Protein AF-A0A813K705-F1 (afdb_monomer_lite)

Secondary structure (DSSP, 8-state):
--HHHHHHHHHHHHHHHHHHHHHHHHHHHHHHH--SSS--TTS-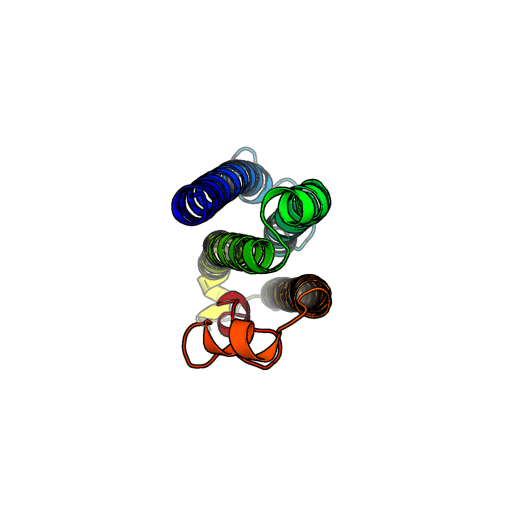S-HHHHHHHHHHHHHHHHHHHHHHHHHHHH-HHHHHHHHHHHHHHHHHHHHHHHHHHHHHTHHHHTT-S---HHHHHHHHHHHHHHHHHHHHHHHHHHHHHHHHHHT-TTHHHHHHHSPTT--TTS-TT--THHHH-

Foldseek 3Di:
DPPVVLVVVLVVVLVVLLVVLLVQLVVLCCVQVNPPDDPPPPNDLASLLVSLLSSLVSLVVCCVVCVVVCCVPRNLLSVLVSLLSSLVSSQVSNVVSLVVLCVVCVCLVVVPDDDPVVSVVSSVVNVVSLLVSVVVSVVVSLVSLQVSCVPDPCNPVSLVPAPPQQDSSRCRPRHPSNVSD

Sequence (181 aa):
MNLRIAKEGVQKYVEFIRRALSEKCAADFKRELGTAFGKRTDQGPTPFAEALTSVFVSIADIVQEHQQSVEQEFGPENFVVVVRGLLDEADIQGMRVIDKFVKDHAKVFAQHSSCDMRTVGAVLEETALITQRTQQFHAYIHGVAQSVVDMIEDKSSFIKSLPPGSKEDGLPDITQLLHRV

pLDDT: mean 78.45, std 14.64, range [35.22, 93.5]

Organism: Polarella glacialis (NCBI:txid89957)

Structure (mmCIF, N/CA/C/O backbone):
data_AF-A0A813K705-F1
#
_entry.id   AF-A0A813K705-F1
#
loop_
_atom_site.group_PDB
_atom_site.id
_atom_site.type_symbol
_atom_site.label_atom_id
_atom_site.label_alt_id
_atom_site.label_comp_id
_atom_site.label_asym_id
_atom_site.label_entity_id
_atom_site.label_seq_id
_atom_site.pdbx_PDB_ins_code
_atom_site.Cartn_x
_atom_site.Cartn_y
_atom_site.Cartn_z
_atom_site.occupancy
_atom_site.B_iso_or_equiv
_atom_site.auth_seq_id
_atom_site.auth_comp_id
_atom_site.auth_asym_id
_atom_site.auth_atom_id
_atom_site.pdbx_PDB_model_num
ATOM 1 N N . MET A 1 1 ? -29.549 -3.326 22.920 1.00 35.22 1 MET A N 1
ATOM 2 C CA . MET A 1 1 ? -30.061 -3.093 21.551 1.00 35.22 1 MET A CA 1
ATOM 3 C C . MET A 1 1 ? -29.052 -2.157 20.887 1.00 35.22 1 MET A C 1
ATOM 5 O O . MET A 1 1 ? -29.062 -1.022 21.312 1.00 35.22 1 MET A O 1
ATOM 9 N N . ASN A 1 2 ? -28.080 -2.642 20.080 1.00 41.12 2 ASN A N 1
ATOM 10 C CA . ASN A 1 2 ? -27.227 -1.836 19.151 1.00 41.12 2 ASN A CA 1
ATOM 11 C C . ASN A 1 2 ? -25.990 -2.563 18.555 1.00 41.12 2 ASN A C 1
ATOM 13 O O . ASN A 1 2 ? -25.430 -2.062 17.588 1.00 41.12 2 ASN A O 1
ATOM 17 N N . LEU A 1 3 ? -25.583 -3.759 19.015 1.00 48.72 3 LEU A N 1
ATOM 18 C CA . LEU A 1 3 ? -24.379 -4.423 18.459 1.00 48.72 3 LEU A CA 1
ATOM 19 C C . LEU A 1 3 ? -24.477 -4.810 16.966 1.00 48.72 3 LEU A C 1
ATOM 21 O O . LEU A 1 3 ? -23.459 -4.836 16.281 1.00 48.72 3 LEU A O 1
ATOM 25 N N . ARG A 1 4 ? -25.675 -5.113 16.440 1.00 49.16 4 ARG A N 1
ATOM 26 C CA . ARG A 1 4 ? -25.845 -5.419 15.002 1.00 49.16 4 ARG A CA 1
ATOM 27 C C . ARG A 1 4 ? -25.746 -4.172 14.124 1.00 49.16 4 ARG A C 1
ATOM 29 O O . ARG A 1 4 ? -25.177 -4.266 13.048 1.00 49.16 4 ARG A O 1
ATOM 36 N N . ILE A 1 5 ? -26.238 -3.027 14.604 1.00 56.88 5 ILE A N 1
ATOM 37 C CA . ILE A 1 5 ? -26.189 -1.755 13.867 1.00 56.88 5 ILE A CA 1
ATOM 38 C C . ILE A 1 5 ? -24.752 -1.231 13.831 1.00 56.88 5 ILE A C 1
ATOM 40 O O . ILE A 1 5 ? -24.296 -0.826 12.771 1.00 56.88 5 ILE A O 1
ATOM 44 N N . ALA A 1 6 ? -24.017 -1.318 14.946 1.00 60.41 6 ALA A N 1
ATOM 45 C CA . ALA A 1 6 ? -22.607 -0.930 14.990 1.00 60.41 6 ALA A CA 1
ATOM 46 C C . ALA A 1 6 ? -21.748 -1.793 14.048 1.00 60.41 6 ALA A C 1
ATOM 48 O O . ALA A 1 6 ? -20.995 -1.254 13.247 1.00 60.41 6 ALA A O 1
ATOM 49 N N . LYS A 1 7 ? -21.922 -3.126 14.054 1.00 65.06 7 LYS A N 1
ATOM 50 C CA . LYS A 1 7 ? -21.193 -4.019 13.133 1.00 65.06 7 LYS A CA 1
ATOM 51 C C . LYS A 1 7 ? -21.539 -3.789 11.661 1.00 65.06 7 LYS A C 1
ATOM 53 O O . LYS A 1 7 ? -20.640 -3.770 10.828 1.00 65.06 7 LYS A O 1
ATOM 58 N N . GLU A 1 8 ? -22.817 -3.611 11.333 1.00 73.56 8 GLU A N 1
ATOM 59 C CA . GLU A 1 8 ? -23.244 -3.327 9.955 1.00 73.56 8 GLU A CA 1
ATOM 60 C C . GLU A 1 8 ? -22.802 -1.922 9.502 1.00 73.56 8 GLU A C 1
ATOM 62 O O . GLU A 1 8 ? -22.442 -1.726 8.343 1.00 73.56 8 GLU A O 1
ATOM 67 N N . GLY A 1 9 ? -22.769 -0.954 10.424 1.00 77.12 9 GLY A N 1
ATOM 68 C CA . GLY A 1 9 ? -22.249 0.395 10.201 1.00 77.12 9 GLY A CA 1
ATOM 69 C C . GLY A 1 9 ? -20.754 0.396 9.895 1.00 77.12 9 GLY A C 1
ATOM 70 O O . GLY A 1 9 ? -20.346 0.969 8.890 1.00 77.12 9 GLY A O 1
ATOM 71 N N . VAL A 1 10 ? -19.956 -0.325 10.688 1.00 78.12 10 VAL A N 1
ATOM 72 C CA . VAL A 1 10 ? -18.511 -0.493 10.457 1.00 78.12 10 VAL A CA 1
ATOM 73 C C . VAL A 1 10 ? -18.250 -1.190 9.122 1.00 78.12 10 VAL A C 1
ATOM 75 O O . VAL A 1 10 ? -17.384 -0.756 8.375 1.00 78.12 10 VAL A O 1
ATOM 78 N N . GLN A 1 11 ? -19.022 -2.218 8.758 1.00 79.75 11 GLN A N 1
ATOM 79 C CA . GLN A 1 11 ? -18.873 -2.876 7.453 1.00 79.75 11 GLN A CA 1
ATOM 80 C C . GLN A 1 11 ? -19.144 -1.926 6.281 1.00 79.75 11 GLN A C 1
ATOM 82 O O . GLN A 1 11 ? -18.316 -1.828 5.378 1.00 79.75 11 GLN A O 1
ATOM 87 N N . LYS A 1 12 ? -20.251 -1.174 6.316 1.00 84.06 12 LYS A N 1
ATOM 88 C CA . LYS A 1 12 ? -20.555 -0.165 5.285 1.00 84.06 12 LYS A CA 1
ATOM 89 C C . LYS A 1 12 ? -19.501 0.936 5.234 1.00 84.06 12 LYS A C 1
ATOM 91 O O . LYS A 1 12 ? -19.184 1.434 4.158 1.00 84.06 12 LYS A O 1
ATOM 96 N N . TYR A 1 13 ? -18.948 1.301 6.385 1.00 82.31 13 TYR A N 1
ATOM 97 C CA . TYR A 1 13 ? -17.871 2.273 6.478 1.00 82.31 13 TYR A CA 1
ATOM 98 C C . TYR A 1 13 ? -16.571 1.759 5.846 1.00 82.31 13 TYR A C 1
ATOM 100 O O . TYR A 1 13 ? -15.948 2.471 5.062 1.00 82.31 13 TYR A O 1
ATOM 108 N N . VAL A 1 14 ? -16.208 0.497 6.093 1.00 83.00 14 VAL A N 1
ATOM 109 C CA . VAL A 1 14 ? -15.078 -0.163 5.424 1.00 83.00 14 VAL A CA 1
ATOM 110 C C . VAL A 1 14 ? -15.293 -0.216 3.916 1.00 83.00 14 VAL A C 1
ATOM 112 O O . VAL A 1 14 ? -14.391 0.138 3.164 1.00 83.00 14 VAL A O 1
ATOM 115 N N . GLU A 1 15 ? -16.479 -0.607 3.451 1.00 86.62 15 GLU A N 1
ATOM 116 C CA . GLU A 1 15 ? -16.809 -0.606 2.020 1.00 86.62 15 GLU A CA 1
ATOM 117 C C . GLU A 1 15 ? -16.690 0.794 1.403 1.00 86.62 15 GLU A C 1
ATOM 119 O O . GLU A 1 15 ? -16.129 0.946 0.316 1.00 86.62 15 GLU A O 1
ATOM 124 N N . PHE A 1 16 ? -17.175 1.821 2.105 1.00 87.56 16 PHE A N 1
ATOM 125 C CA . PHE A 1 16 ? -17.075 3.214 1.680 1.00 87.56 16 PHE A CA 1
ATOM 126 C C . PHE A 1 16 ? -15.618 3.672 1.562 1.00 87.56 16 PHE A C 1
ATOM 128 O O . PHE A 1 16 ? -15.223 4.166 0.505 1.00 87.56 16 PHE A O 1
ATOM 135 N N . ILE A 1 17 ? -14.809 3.457 2.604 1.00 85.75 17 ILE A N 1
ATOM 136 C CA . ILE A 1 17 ? -13.384 3.803 2.612 1.00 85.75 17 ILE A CA 1
ATOM 137 C C . ILE A 1 17 ? -12.644 3.079 1.492 1.00 85.75 17 ILE A C 1
ATOM 139 O O . ILE A 1 17 ? -11.893 3.701 0.743 1.00 85.75 17 ILE A O 1
ATOM 143 N N . ARG A 1 18 ? -12.866 1.769 1.355 1.00 88.00 18 ARG A N 1
ATOM 144 C CA . ARG A 1 18 ? -12.209 0.964 0.323 1.00 88.00 18 ARG A CA 1
ATOM 145 C C . ARG A 1 18 ? -12.551 1.470 -1.064 1.00 88.00 18 ARG A C 1
ATOM 147 O O . ARG A 1 18 ? -11.665 1.597 -1.900 1.00 88.00 18 ARG A O 1
ATOM 154 N N . ARG A 1 19 ? -13.816 1.813 -1.305 1.00 89.31 19 ARG A N 1
ATOM 155 C CA . ARG A 1 19 ? -14.245 2.392 -2.576 1.00 89.31 19 ARG A CA 1
ATOM 156 C C . ARG A 1 19 ? -13.588 3.747 -2.837 1.00 89.31 19 ARG A C 1
ATOM 158 O O . ARG A 1 19 ? -13.069 3.946 -3.932 1.00 89.31 19 ARG A O 1
ATOM 165 N N . ALA A 1 20 ? -13.578 4.645 -1.853 1.00 86.69 20 ALA A N 1
ATOM 166 C CA . ALA A 1 20 ? -12.945 5.957 -1.976 1.00 86.69 20 ALA A CA 1
ATOM 167 C C . ALA A 1 20 ? -11.440 5.832 -2.273 1.00 86.69 20 ALA A C 1
ATOM 169 O O . ALA A 1 20 ? -10.929 6.485 -3.185 1.00 86.69 20 ALA A O 1
ATOM 170 N N . LEU A 1 21 ? -10.750 4.930 -1.568 1.00 87.81 21 LEU A N 1
ATOM 171 C CA . LEU A 1 21 ? -9.346 4.610 -1.812 1.00 87.81 21 LEU A CA 1
ATOM 172 C C . LEU A 1 21 ? -9.142 4.035 -3.219 1.00 87.81 21 LEU A C 1
ATOM 174 O O . LEU A 1 21 ? -8.265 4.494 -3.943 1.00 87.81 21 LEU A O 1
ATOM 178 N N . SER A 1 22 ? -9.982 3.092 -3.647 1.00 89.31 22 SER A N 1
ATOM 179 C CA . SER A 1 22 ? -9.915 2.492 -4.984 1.00 89.31 22 SER A CA 1
ATOM 180 C C . SER A 1 22 ? -10.071 3.533 -6.098 1.00 89.31 22 SER A C 1
ATOM 182 O O . SER A 1 22 ? -9.318 3.523 -7.074 1.00 89.31 22 SER A O 1
ATOM 184 N N . GLU A 1 23 ? -11.023 4.459 -5.951 1.00 88.19 23 GLU A N 1
ATOM 185 C CA . GLU A 1 23 ? -11.271 5.548 -6.900 1.00 88.19 23 GLU A CA 1
ATOM 186 C C . GLU A 1 23 ? -10.079 6.522 -6.958 1.00 88.19 23 GLU A C 1
ATOM 188 O O . GLU A 1 23 ? -9.618 6.856 -8.057 1.00 88.19 23 GLU A O 1
ATOM 193 N N . LYS A 1 24 ? -9.521 6.904 -5.798 1.00 87.69 24 LYS A N 1
ATOM 194 C CA . LYS A 1 24 ? -8.325 7.758 -5.696 1.00 87.69 24 LYS A CA 1
ATOM 195 C C . LYS A 1 24 ? -7.100 7.081 -6.321 1.00 87.69 24 LYS A C 1
ATOM 197 O O . LYS A 1 24 ? -6.511 7.622 -7.256 1.00 87.69 24 LYS A O 1
ATOM 202 N N . CYS A 1 25 ? -6.792 5.849 -5.916 1.00 86.00 25 CYS A N 1
ATOM 203 C CA . CYS A 1 25 ? -5.677 5.074 -6.458 1.00 86.00 25 CYS A CA 1
ATOM 204 C C . CYS A 1 25 ? -5.822 4.824 -7.963 1.00 86.00 25 CYS A C 1
ATOM 206 O O . CYS A 1 25 ? -4.833 4.861 -8.687 1.00 86.00 25 CYS A O 1
ATOM 208 N N . ALA A 1 26 ? -7.036 4.609 -8.480 1.00 85.06 26 ALA A N 1
ATOM 209 C CA . ALA A 1 26 ? -7.252 4.465 -9.917 1.00 85.06 26 ALA A CA 1
ATOM 210 C C . ALA A 1 26 ? -6.960 5.761 -10.696 1.00 85.06 26 ALA A C 1
ATOM 212 O O . ALA A 1 26 ? -6.490 5.689 -11.837 1.00 85.06 26 ALA A O 1
ATOM 213 N N . ALA A 1 27 ? -7.241 6.929 -10.113 1.00 84.38 27 ALA A N 1
ATOM 214 C CA . ALA A 1 27 ? -6.902 8.222 -10.700 1.00 84.38 27 ALA A CA 1
ATOM 215 C C . ALA A 1 27 ? -5.386 8.472 -10.667 1.00 84.38 27 ALA A C 1
ATOM 217 O O . ALA A 1 27 ? -4.805 8.825 -11.697 1.00 84.38 27 ALA A O 1
ATOM 218 N N . ASP A 1 28 ? -4.743 8.211 -9.529 1.00 82.44 28 ASP A N 1
ATOM 219 C CA . ASP A 1 28 ? -3.299 8.383 -9.348 1.00 82.44 28 ASP A CA 1
ATOM 220 C C . ASP A 1 28 ? -2.503 7.412 -10.231 1.00 82.44 28 ASP A C 1
ATOM 222 O O . ASP A 1 28 ? -1.602 7.830 -10.954 1.00 82.44 28 ASP A O 1
ATOM 226 N N . PHE A 1 29 ? -2.928 6.148 -10.320 1.00 83.31 29 PHE A N 1
ATOM 227 C CA . PHE A 1 29 ? -2.342 5.159 -11.228 1.00 83.31 29 PHE A CA 1
ATOM 228 C C . PHE A 1 29 ? -2.399 5.617 -12.691 1.00 83.31 29 PHE A C 1
ATOM 230 O O . PHE A 1 29 ? -1.439 5.452 -13.439 1.00 83.31 29 PHE A O 1
ATOM 237 N N . LYS A 1 30 ? -3.516 6.215 -13.129 1.00 82.69 30 LYS A N 1
ATOM 238 C CA . LYS A 1 30 ? -3.624 6.780 -14.485 1.00 82.69 30 LYS A CA 1
ATOM 239 C C . LYS A 1 30 ? -2.740 8.011 -14.671 1.00 82.69 30 LYS A C 1
ATOM 241 O O . LYS A 1 30 ? -2.247 8.219 -15.774 1.00 82.69 30 LYS A O 1
ATOM 246 N N . ARG A 1 31 ? -2.562 8.830 -13.634 1.00 79.69 31 ARG A N 1
ATOM 247 C CA . ARG A 1 31 ? -1.713 10.027 -13.681 1.00 79.69 31 ARG A CA 1
ATOM 248 C C . ARG A 1 31 ? -0.231 9.666 -13.765 1.00 79.69 31 ARG A C 1
ATOM 250 O O . ARG A 1 31 ? 0.498 10.306 -14.515 1.00 79.69 31 ARG A O 1
ATOM 257 N N . GLU A 1 32 ? 0.196 8.670 -12.999 1.00 75.50 32 GLU A N 1
ATOM 258 C CA . GLU A 1 32 ? 1.610 8.340 -12.797 1.00 75.50 32 GLU A CA 1
ATOM 259 C C . GLU A 1 32 ? 2.099 7.271 -13.781 1.00 75.50 32 GLU A C 1
ATOM 261 O O . GLU A 1 32 ? 3.199 7.380 -14.318 1.00 75.50 32 GLU A O 1
ATOM 266 N N . LEU A 1 33 ? 1.249 6.291 -14.111 1.00 76.44 33 LEU A N 1
ATOM 267 C CA . LEU A 1 33 ? 1.588 5.154 -14.978 1.00 76.44 33 LEU A CA 1
ATOM 268 C C . LEU A 1 33 ? 0.784 5.109 -16.290 1.00 76.44 33 LEU A C 1
ATOM 270 O O . LEU A 1 33 ? 0.927 4.168 -17.080 1.00 76.44 33 LEU A O 1
ATOM 274 N N . GLY A 1 34 ? -0.093 6.089 -16.533 1.00 65.19 34 GLY A N 1
ATOM 275 C CA . GLY A 1 34 ? -0.859 6.193 -17.773 1.00 65.19 34 GLY A CA 1
ATOM 276 C C . GLY A 1 34 ? 0.002 6.631 -18.957 1.00 65.19 34 GLY A C 1
ATOM 277 O O . GLY A 1 34 ? 0.849 7.508 -18.855 1.00 65.19 34 GLY A O 1
ATOM 278 N N . THR A 1 35 ? -0.261 6.049 -20.126 1.00 56.78 35 THR A N 1
ATOM 279 C CA . THR A 1 35 ? 0.461 6.304 -21.387 1.00 56.78 35 THR A CA 1
ATOM 280 C C . THR A 1 35 ? 0.084 7.625 -22.076 1.00 56.78 35 THR A C 1
ATOM 282 O O . THR A 1 35 ? 0.469 7.863 -23.223 1.00 56.78 35 THR A O 1
ATOM 285 N N . ALA A 1 36 ? -0.698 8.489 -21.424 1.00 41.16 36 ALA A N 1
ATOM 286 C CA . ALA A 1 36 ? -1.208 9.707 -22.035 1.00 41.16 36 ALA A CA 1
ATOM 287 C C . ALA A 1 36 ? -0.157 10.829 -21.975 1.00 41.16 36 ALA A C 1
ATOM 289 O O . ALA A 1 36 ? 0.057 11.435 -20.931 1.00 41.16 36 ALA A O 1
ATOM 290 N N . PHE A 1 37 ? 0.414 11.122 -23.148 1.00 35.81 37 PHE A N 1
ATOM 291 C CA . PHE A 1 37 ? 1.356 12.205 -23.470 1.00 35.81 37 PHE A CA 1
ATOM 292 C C . PHE A 1 37 ? 2.826 11.960 -23.138 1.00 35.81 37 PHE A C 1
ATOM 294 O O . PHE A 1 37 ? 3.409 12.612 -22.280 1.00 35.81 37 PHE A O 1
ATOM 301 N N . GLY A 1 38 ? 3.443 11.113 -23.968 1.00 40.69 38 GLY A N 1
ATOM 302 C CA . GLY A 1 38 ? 4.891 11.045 -24.118 1.00 40.69 38 GLY A CA 1
ATOM 303 C C . GLY A 1 38 ? 5.588 10.442 -22.907 1.00 40.69 38 GLY A C 1
ATOM 304 O O . GLY A 1 38 ? 5.077 10.422 -21.795 1.00 40.69 38 GLY A O 1
ATOM 305 N N . LYS A 1 39 ? 6.805 9.947 -23.114 1.00 42.81 39 LYS A N 1
ATOM 306 C CA . LYS A 1 39 ? 7.758 9.855 -22.011 1.00 42.81 39 LYS A CA 1
ATOM 307 C C . LYS A 1 39 ? 7.902 11.277 -21.477 1.00 42.81 39 LYS A C 1
ATOM 309 O O . LYS A 1 39 ? 8.588 12.087 -22.098 1.00 42.81 39 LYS A O 1
ATOM 314 N N . ARG A 1 40 ? 7.192 11.601 -20.400 1.00 43.47 40 ARG A N 1
ATOM 315 C CA . ARG A 1 40 ? 7.454 12.799 -19.619 1.00 43.47 40 ARG A CA 1
ATOM 316 C C . ARG A 1 40 ? 8.922 12.719 -19.221 1.00 43.47 40 ARG A C 1
ATOM 318 O O . ARG A 1 40 ? 9.318 11.839 -18.465 1.00 43.47 40 ARG A O 1
ATOM 325 N N . THR A 1 41 ? 9.748 13.569 -19.822 1.00 42.78 41 THR A N 1
ATOM 326 C CA . THR A 1 41 ? 11.182 13.719 -19.515 1.00 42.78 41 THR A CA 1
ATOM 327 C C . THR A 1 41 ? 11.427 14.184 -18.071 1.00 42.78 41 THR A C 1
ATOM 329 O O . THR A 1 41 ? 12.571 14.315 -17.654 1.00 42.78 41 THR A O 1
ATOM 332 N N . ASP A 1 42 ? 10.340 14.438 -17.342 1.00 44.09 42 ASP A N 1
ATOM 333 C CA . ASP A 1 42 ? 10.178 14.870 -15.960 1.00 44.09 42 ASP A CA 1
ATOM 334 C C . ASP A 1 42 ? 9.649 13.773 -15.011 1.00 44.09 42 ASP A C 1
ATOM 336 O O . ASP A 1 42 ? 9.569 14.027 -13.812 1.00 44.09 42 ASP A O 1
ATOM 340 N N . GLN A 1 43 ? 9.312 12.563 -15.489 1.00 48.62 43 GLN A N 1
ATOM 341 C CA . GLN A 1 43 ? 9.129 11.429 -14.573 1.00 48.62 43 GLN A CA 1
ATOM 342 C C . GLN A 1 43 ? 10.492 11.091 -13.968 1.00 48.62 43 GLN A C 1
ATOM 344 O O . GLN A 1 43 ? 11.457 10.852 -14.700 1.00 48.62 43 GLN A O 1
ATOM 349 N N . GLY A 1 44 ? 10.578 11.118 -12.636 1.00 53.16 44 GLY A N 1
ATOM 350 C CA . GLY A 1 44 ? 11.755 10.647 -11.918 1.00 53.16 44 GLY A CA 1
ATOM 351 C C . GLY A 1 44 ? 12.116 9.218 -12.345 1.00 53.16 44 GLY A C 1
ATOM 352 O O . GLY A 1 44 ? 11.309 8.531 -12.974 1.00 53.16 44 GLY A O 1
ATOM 353 N N . PRO A 1 45 ? 13.324 8.734 -12.025 1.00 65.56 45 PRO A N 1
ATOM 354 C CA . PRO A 1 45 ? 13.803 7.436 -12.498 1.00 65.56 45 PRO A CA 1
ATOM 355 C C . PRO A 1 45 ? 12.941 6.236 -12.050 1.00 65.56 45 PRO A C 1
ATOM 357 O O . PRO A 1 45 ? 13.218 5.125 -12.491 1.00 65.56 45 PRO A O 1
ATOM 360 N N . THR A 1 46 ? 11.934 6.434 -11.183 1.00 82.25 46 THR A N 1
ATOM 361 C CA . THR A 1 46 ? 11.244 5.376 -10.426 1.00 82.25 46 THR A CA 1
ATOM 362 C C . THR A 1 46 ? 9.709 5.581 -10.332 1.00 82.25 46 THR A C 1
ATOM 364 O O . THR A 1 46 ? 9.171 5.734 -9.226 1.00 82.25 46 THR A O 1
ATOM 367 N N . PRO A 1 47 ? 8.972 5.629 -11.461 1.00 86.75 47 PRO A N 1
ATOM 368 C CA . PRO A 1 47 ? 7.533 5.930 -11.490 1.00 86.75 47 PRO A CA 1
ATOM 369 C C . PRO A 1 47 ? 6.641 4.896 -10.773 1.00 86.75 47 PRO A C 1
ATOM 371 O O . PRO A 1 47 ? 5.577 5.242 -10.261 1.00 86.75 47 PRO A O 1
ATOM 374 N N . PHE A 1 48 ? 7.039 3.625 -10.700 1.00 89.38 48 PHE A N 1
ATOM 375 C CA . PHE A 1 48 ? 6.285 2.578 -10.004 1.00 89.38 48 PHE A CA 1
ATOM 376 C C . PHE A 1 48 ? 6.440 2.675 -8.486 1.00 89.38 48 PHE A C 1
ATOM 378 O O . PHE A 1 48 ? 5.477 2.446 -7.754 1.00 89.38 48 PHE A O 1
ATOM 385 N N . ALA A 1 49 ? 7.626 3.056 -8.005 1.00 90.12 49 ALA A N 1
ATOM 386 C CA . ALA A 1 49 ? 7.842 3.313 -6.583 1.00 90.12 49 ALA A CA 1
ATOM 387 C C . ALA A 1 49 ? 7.036 4.535 -6.101 1.00 90.12 49 ALA A C 1
ATOM 389 O O . ALA A 1 49 ? 6.497 4.520 -4.991 1.00 90.12 49 ALA A O 1
ATOM 390 N N . GLU A 1 50 ? 6.914 5.570 -6.936 1.00 89.94 50 GLU A N 1
ATOM 391 C CA . GLU A 1 50 ? 6.062 6.739 -6.673 1.00 89.94 50 GLU A CA 1
ATOM 392 C C . GLU A 1 50 ? 4.576 6.353 -6.634 1.00 89.94 50 GLU A C 1
ATOM 394 O O . GLU A 1 50 ? 3.908 6.638 -5.638 1.00 89.94 50 GLU A O 1
ATOM 399 N N . ALA A 1 51 ? 4.101 5.582 -7.621 1.00 90.06 51 ALA A N 1
ATOM 400 C CA . ALA A 1 51 ? 2.731 5.059 -7.651 1.00 90.06 51 ALA A CA 1
ATOM 401 C C . ALA A 1 51 ? 2.379 4.227 -6.425 1.00 90.06 51 ALA A C 1
ATOM 403 O O . ALA A 1 51 ? 1.302 4.384 -5.847 1.00 90.06 51 ALA A O 1
ATOM 404 N N . LEU A 1 52 ? 3.300 3.375 -5.983 1.00 90.75 52 LEU A N 1
ATOM 405 C CA . LEU A 1 52 ? 3.106 2.601 -4.768 1.00 90.75 52 LEU A CA 1
ATOM 406 C C . LEU A 1 52 ? 3.087 3.497 -3.518 1.00 90.75 52 LEU A C 1
ATOM 408 O O . LEU A 1 52 ? 2.253 3.315 -2.632 1.00 90.75 52 LEU A O 1
ATOM 412 N N . THR A 1 53 ? 3.954 4.509 -3.468 1.00 92.06 53 THR A N 1
ATOM 413 C CA . THR A 1 53 ? 3.976 5.489 -2.371 1.00 92.06 53 THR A CA 1
ATOM 414 C C . THR A 1 53 ? 2.659 6.263 -2.289 1.00 92.06 53 THR A C 1
ATOM 416 O O . THR A 1 53 ? 2.145 6.469 -1.194 1.00 92.06 53 THR A O 1
ATOM 419 N N . SER A 1 54 ? 2.069 6.633 -3.426 1.00 91.00 54 SER A N 1
ATOM 420 C CA . SER A 1 54 ? 0.778 7.327 -3.501 1.00 91.00 54 SER A CA 1
ATOM 421 C C . SER A 1 54 ? -0.374 6.514 -2.881 1.00 91.00 54 SER A C 1
ATOM 423 O O . SER A 1 54 ? -1.203 7.055 -2.139 1.00 91.00 54 SER A O 1
ATOM 425 N N . VAL A 1 55 ? -0.382 5.188 -3.090 1.00 91.38 55 VAL A N 1
ATOM 426 C CA . VAL A 1 55 ? -1.318 4.261 -2.421 1.00 91.38 55 VAL A CA 1
ATOM 427 C C . VAL A 1 55 ? -1.122 4.299 -0.903 1.00 91.38 55 VAL A C 1
ATOM 429 O O . VAL A 1 55 ? -2.085 4.480 -0.160 1.00 91.38 55 VAL A O 1
ATOM 432 N N . PHE A 1 56 ? 0.122 4.176 -0.436 1.00 92.88 56 PHE A N 1
ATOM 433 C CA . PHE A 1 56 ? 0.437 4.144 0.995 1.00 92.88 56 PHE A CA 1
ATOM 434 C C . PHE A 1 56 ? 0.120 5.459 1.708 1.00 92.88 56 PHE A C 1
ATOM 436 O O . PHE A 1 56 ? -0.452 5.439 2.795 1.00 92.88 56 PHE A O 1
ATOM 443 N N . VAL A 1 57 ? 0.434 6.596 1.084 1.00 92.56 57 VAL A N 1
ATOM 444 C CA . VAL A 1 57 ? 0.090 7.925 1.609 1.00 92.56 57 VAL A CA 1
ATOM 445 C C . VAL A 1 57 ? -1.422 8.084 1.695 1.00 92.56 57 VAL A C 1
ATOM 447 O O . VAL A 1 57 ? -1.926 8.520 2.720 1.00 92.56 57 VAL A O 1
ATOM 450 N N . SER A 1 58 ? -2.165 7.644 0.678 1.00 91.44 58 SER A N 1
ATOM 451 C CA . SER A 1 58 ? -3.629 7.710 0.710 1.00 91.44 58 SER A CA 1
ATOM 452 C C . SER A 1 58 ? -4.237 6.912 1.861 1.00 91.44 58 SER A C 1
ATOM 454 O O . SER A 1 58 ? -5.232 7.340 2.435 1.00 91.44 58 SER A O 1
ATOM 456 N N . ILE A 1 59 ? -3.641 5.775 2.221 1.00 91.25 59 ILE A N 1
ATOM 457 C CA . ILE A 1 59 ? -4.063 5.001 3.392 1.00 91.25 59 ILE A CA 1
ATOM 458 C C . ILE A 1 59 ? -3.698 5.732 4.684 1.00 91.25 59 ILE A C 1
ATOM 460 O O . ILE A 1 59 ? -4.528 5.800 5.587 1.00 91.25 59 ILE A O 1
ATOM 464 N N . ALA A 1 60 ? -2.487 6.284 4.772 1.00 92.25 60 ALA A N 1
ATOM 465 C CA . ALA A 1 60 ? -2.048 7.038 5.941 1.00 92.25 60 ALA A CA 1
ATOM 466 C C . ALA A 1 60 ? -2.937 8.268 6.199 1.00 92.25 60 ALA A C 1
ATOM 468 O O . ALA A 1 60 ? -3.319 8.501 7.343 1.00 92.25 60 ALA A O 1
ATOM 469 N N . ASP A 1 61 ? -3.334 8.986 5.143 1.00 92.06 61 ASP A N 1
ATOM 470 C CA . ASP A 1 61 ? -4.276 10.108 5.220 1.00 92.06 61 ASP A CA 1
ATOM 471 C C . ASP A 1 61 ? -5.621 9.656 5.813 1.00 92.06 61 ASP A C 1
ATOM 473 O O . ASP A 1 61 ? -6.122 10.266 6.755 1.00 92.06 61 ASP A O 1
ATOM 477 N N . ILE A 1 62 ? -6.181 8.546 5.311 1.00 89.94 62 ILE A N 1
ATOM 478 C CA . ILE A 1 62 ? -7.456 7.996 5.798 1.00 89.94 62 ILE A CA 1
ATOM 479 C C . ILE A 1 62 ? -7.342 7.586 7.269 1.00 89.94 62 ILE A C 1
ATOM 481 O O . ILE A 1 62 ? -8.227 7.892 8.065 1.00 89.94 62 ILE A O 1
ATOM 485 N N . VAL A 1 63 ? -6.264 6.893 7.644 1.00 90.75 63 VAL A N 1
ATOM 486 C CA . VAL A 1 63 ? -6.013 6.508 9.038 1.00 90.75 63 VAL A CA 1
ATOM 487 C C . VAL A 1 63 ? -5.959 7.755 9.916 1.00 90.75 63 VAL A C 1
ATOM 489 O O . VAL A 1 63 ? -6.676 7.829 10.909 1.00 90.75 63 VAL A O 1
ATOM 492 N N . GLN A 1 64 ? -5.171 8.758 9.534 1.00 91.06 64 GLN A N 1
ATOM 493 C CA . GLN A 1 64 ? -4.994 9.973 10.322 1.00 91.06 64 GLN A CA 1
ATOM 494 C C . GLN A 1 64 ? -6.290 10.786 10.464 1.00 91.06 64 GLN A C 1
ATOM 496 O O . GLN A 1 64 ? -6.546 11.333 11.535 1.00 91.06 64 GLN A O 1
ATOM 501 N N . GLU A 1 65 ? -7.102 10.869 9.409 1.00 91.25 65 GLU A N 1
ATOM 502 C CA . GLU A 1 65 ? -8.361 11.620 9.414 1.00 91.25 65 GLU A CA 1
ATOM 503 C C . GLU A 1 65 ? -9.450 10.922 10.237 1.00 91.25 65 GLU A C 1
ATOM 505 O O . GLU A 1 65 ? -10.211 11.575 10.951 1.00 91.25 65 GLU A O 1
ATOM 510 N N . HIS A 1 66 ? -9.531 9.594 10.152 1.00 87.25 66 HIS A N 1
ATOM 511 C CA . HIS A 1 66 ? -10.700 8.864 10.629 1.00 87.25 66 HIS A CA 1
ATOM 512 C C . HIS A 1 66 ? -10.489 8.051 11.906 1.00 87.25 66 HIS A C 1
ATOM 514 O O . HIS A 1 66 ? -11.480 7.662 12.527 1.00 87.25 66 HIS A O 1
ATOM 520 N N . GLN A 1 67 ? -9.245 7.801 12.326 1.00 86.94 67 GLN A N 1
ATOM 521 C CA . GLN A 1 67 ? -8.955 6.965 13.494 1.00 86.94 67 GLN A CA 1
ATOM 522 C C . GLN A 1 67 ? -9.696 7.439 14.748 1.00 86.94 67 GLN A C 1
ATOM 524 O O . GLN A 1 67 ? -10.466 6.678 15.331 1.00 86.94 67 GLN A O 1
ATOM 529 N N . GLN A 1 68 ? -9.543 8.714 15.112 1.00 88.38 68 GLN A N 1
ATOM 530 C CA . GLN A 1 68 ? -10.167 9.266 16.315 1.00 88.38 68 GLN A CA 1
ATOM 531 C C . GLN A 1 68 ? -11.701 9.167 16.272 1.00 88.38 68 GLN A C 1
ATOM 533 O O . GLN A 1 68 ? -12.326 8.819 17.273 1.00 88.38 68 GLN A O 1
ATOM 538 N N . SER A 1 69 ? -12.317 9.463 15.125 1.00 85.62 69 SER A N 1
ATOM 539 C CA . SER A 1 69 ? -13.774 9.399 14.969 1.00 85.62 69 SER A CA 1
ATOM 540 C C . SER A 1 69 ? -14.293 7.970 15.090 1.00 85.62 69 SER A C 1
ATOM 542 O O . SER A 1 69 ? -15.283 7.733 15.779 1.00 85.62 69 SER A O 1
ATOM 544 N N . VAL A 1 70 ? -13.609 7.001 14.474 1.00 85.38 70 VAL A N 1
ATOM 545 C CA . VAL A 1 70 ? -14.029 5.597 14.536 1.00 85.38 70 VAL A CA 1
ATOM 546 C C . VAL A 1 70 ? -13.873 5.037 15.946 1.00 85.38 70 VAL A C 1
ATOM 548 O O . VAL A 1 70 ? -14.769 4.349 16.432 1.00 85.38 70 VAL A O 1
ATOM 551 N N . GLU A 1 71 ? -12.774 5.358 16.625 1.00 85.44 71 GLU A N 1
ATOM 552 C CA . GLU A 1 71 ? -12.538 4.935 18.007 1.00 85.44 71 GLU A CA 1
ATOM 553 C C . GLU A 1 71 ? -13.596 5.494 18.967 1.00 85.44 71 GLU A C 1
ATOM 555 O O . GLU A 1 71 ? -14.073 4.767 19.837 1.00 85.44 71 GLU A O 1
ATOM 560 N N . GLN A 1 72 ? -14.016 6.750 18.788 1.00 85.19 72 GLN A N 1
ATOM 561 C CA . GLN A 1 72 ? -15.037 7.380 19.632 1.00 85.19 72 GLN A CA 1
ATOM 562 C C . GLN A 1 72 ? -16.455 6.866 19.357 1.00 85.19 72 GLN A C 1
ATOM 564 O O . GLN A 1 72 ? -17.230 6.686 20.296 1.00 85.19 72 GLN A O 1
ATOM 569 N N . GLU A 1 73 ? -16.815 6.652 18.090 1.00 82.31 73 GLU A N 1
ATOM 570 C CA . GLU A 1 73 ? -18.184 6.283 17.705 1.00 82.31 73 GLU A CA 1
ATOM 571 C C . GLU A 1 73 ? -18.437 4.772 17.727 1.00 82.31 73 GLU A C 1
ATOM 573 O O . GLU A 1 73 ? -19.540 4.329 18.059 1.00 82.31 73 GLU A O 1
ATOM 578 N N . PHE A 1 74 ? -17.425 3.973 17.378 1.00 79.38 74 PHE A N 1
ATOM 579 C CA . PHE A 1 74 ? -17.553 2.526 17.202 1.00 79.38 74 PHE A CA 1
ATOM 580 C C . PHE A 1 74 ? -16.657 1.719 18.141 1.00 79.38 74 PHE A C 1
ATOM 582 O O . PHE A 1 74 ? -16.892 0.523 18.281 1.00 79.38 74 PHE A O 1
ATOM 589 N N . GLY A 1 75 ? -15.679 2.332 18.803 1.00 84.00 75 GLY A N 1
ATOM 590 C CA . GLY A 1 75 ? -14.735 1.642 19.679 1.00 84.00 75 GLY A CA 1
ATOM 591 C C . GLY A 1 75 ? -13.454 1.191 18.961 1.00 84.00 75 GLY A C 1
ATOM 592 O O . GLY A 1 75 ? -13.465 0.930 17.749 1.00 84.00 75 GLY A O 1
ATOM 593 N N . PRO A 1 76 ? -12.332 1.085 19.696 1.00 82.94 76 PRO A N 1
ATOM 594 C CA . PRO A 1 76 ? -11.015 0.773 19.137 1.00 82.94 76 PRO A CA 1
ATOM 595 C C . PRO A 1 76 ? -10.955 -0.600 18.453 1.00 82.94 76 PRO A C 1
ATOM 597 O O . PRO A 1 76 ? -10.303 -0.758 17.422 1.00 82.94 76 PRO A O 1
ATOM 600 N N . GLU A 1 77 ? -11.706 -1.591 18.937 1.00 81.88 77 GLU A N 1
ATOM 601 C CA . GLU A 1 77 ? -11.770 -2.926 18.338 1.00 81.88 77 GLU A CA 1
ATOM 602 C C . GLU A 1 77 ? -12.305 -2.916 16.897 1.00 81.88 77 GLU A C 1
ATOM 604 O O . GLU A 1 77 ? -11.913 -3.748 16.073 1.00 81.88 77 GLU A O 1
ATOM 609 N N . ASN A 1 78 ? -13.180 -1.960 16.570 1.00 82.12 78 ASN A N 1
ATOM 610 C CA . ASN A 1 78 ? -13.757 -1.830 15.236 1.00 82.12 78 ASN A CA 1
ATOM 611 C C . ASN A 1 78 ? -12.822 -1.086 14.282 1.00 82.12 78 ASN A C 1
ATOM 613 O O . ASN A 1 78 ? -12.846 -1.354 13.080 1.00 82.12 78 ASN A O 1
ATOM 617 N N . PHE A 1 79 ? -11.936 -0.232 14.795 1.00 84.81 79 PHE A N 1
ATOM 618 C CA . PHE A 1 79 ? -10.912 0.392 13.965 1.00 84.81 79 PHE A CA 1
ATOM 619 C C . PHE A 1 79 ? -9.881 -0.629 13.457 1.00 84.81 79 PHE A C 1
ATOM 621 O O . PHE A 1 79 ? -9.454 -0.538 12.309 1.00 84.81 79 PHE A O 1
ATOM 628 N N . VAL A 1 80 ? -9.579 -1.691 14.216 1.00 81.62 80 VAL A N 1
ATOM 629 C CA . VAL A 1 80 ? -8.749 -2.809 13.715 1.00 81.62 80 VAL A CA 1
ATOM 630 C C . VAL A 1 80 ? -9.379 -3.474 12.481 1.00 81.62 80 VAL A C 1
ATOM 632 O O . VAL A 1 80 ? -8.676 -3.864 11.547 1.00 81.62 80 VAL A O 1
ATOM 635 N N . VAL A 1 81 ? -10.713 -3.569 12.427 1.00 80.50 81 VAL A N 1
ATOM 636 C CA . VAL A 1 81 ? -11.435 -4.075 11.245 1.00 80.50 81 VAL A CA 1
ATOM 637 C C . VAL A 1 81 ? -11.289 -3.117 10.059 1.00 80.50 81 VAL A C 1
ATOM 639 O O . VAL A 1 81 ? -11.112 -3.571 8.928 1.00 80.50 81 VAL A O 1
ATOM 642 N N . VAL A 1 82 ? -11.305 -1.804 10.310 1.00 83.94 82 VAL A N 1
ATOM 643 C CA . VAL A 1 82 ? -11.068 -0.779 9.281 1.00 83.94 82 VAL A CA 1
ATOM 644 C C . VAL A 1 82 ? -9.651 -0.861 8.726 1.00 83.94 82 VAL A C 1
ATOM 646 O O . VAL A 1 82 ? -9.482 -0.904 7.508 1.00 83.94 82 VAL A O 1
ATOM 649 N N . VAL A 1 83 ? -8.645 -0.967 9.596 1.00 85.75 83 VAL A N 1
ATOM 650 C CA . VAL A 1 83 ? -7.237 -1.124 9.206 1.00 85.75 83 VAL A CA 1
ATOM 651 C C . VAL A 1 83 ? -7.046 -2.367 8.333 1.00 85.75 83 VAL A C 1
ATOM 653 O O . VAL A 1 83 ? -6.395 -2.288 7.295 1.00 85.75 83 VAL A O 1
ATOM 656 N N . ARG A 1 84 ? -7.683 -3.496 8.672 1.00 82.25 84 ARG A N 1
ATOM 657 C CA . ARG A 1 84 ? -7.670 -4.702 7.821 1.00 82.25 84 ARG A CA 1
ATOM 658 C C . ARG A 1 84 ? -8.269 -4.454 6.438 1.00 82.25 84 ARG A C 1
ATOM 660 O O . ARG A 1 84 ? -7.660 -4.820 5.442 1.00 82.25 84 ARG A O 1
ATOM 667 N N . GLY A 1 85 ? -9.424 -3.795 6.363 1.00 83.31 85 GLY A N 1
ATOM 668 C CA . GLY A 1 85 ? -10.052 -3.477 5.078 1.00 83.31 85 GLY A CA 1
ATOM 669 C C . GLY A 1 85 ? -9.217 -2.526 4.213 1.00 83.31 85 GLY A C 1
ATOM 670 O O . GLY A 1 85 ? -9.181 -2.675 2.993 1.00 83.31 85 GLY A O 1
ATOM 671 N N . LEU A 1 86 ? -8.522 -1.572 4.838 1.00 86.94 86 LEU A N 1
ATOM 672 C CA . LEU A 1 86 ? -7.566 -0.693 4.163 1.00 86.94 86 LEU A CA 1
ATOM 673 C C . LEU A 1 86 ? -6.375 -1.465 3.597 1.00 86.94 86 LEU A C 1
ATOM 675 O O . LEU A 1 86 ? -5.926 -1.161 2.497 1.00 86.94 86 LEU A O 1
ATOM 679 N N . LEU A 1 87 ? -5.893 -2.474 4.319 1.00 84.94 87 LEU A N 1
ATOM 680 C CA . LEU A 1 87 ? -4.780 -3.313 3.882 1.00 84.94 87 LEU A CA 1
ATOM 681 C C . LEU A 1 87 ? -5.154 -4.237 2.733 1.00 84.94 87 LEU A C 1
ATOM 683 O O . LEU A 1 87 ? -4.390 -4.329 1.777 1.00 84.94 87 LEU A O 1
ATOM 687 N N . ASP A 1 88 ? -6.347 -4.833 2.770 1.00 85.12 88 ASP A N 1
ATOM 688 C CA . ASP A 1 88 ? -6.868 -5.610 1.642 1.00 85.12 88 ASP A CA 1
ATOM 689 C C . ASP A 1 88 ? -6.892 -4.761 0.361 1.00 85.12 88 ASP A C 1
ATOM 691 O O . ASP A 1 88 ? -6.530 -5.221 -0.723 1.00 85.12 88 ASP A O 1
ATOM 695 N N . GLU A 1 89 ? -7.303 -3.495 0.472 1.00 87.06 89 GLU A N 1
ATOM 696 C CA . GLU A 1 89 ? -7.295 -2.575 -0.664 1.00 87.06 89 GLU A CA 1
ATOM 697 C C . GLU A 1 89 ? -5.871 -2.137 -1.048 1.00 87.06 89 GLU A C 1
ATOM 699 O O . GLU A 1 89 ? -5.571 -2.041 -2.239 1.00 87.06 89 GLU A O 1
ATOM 704 N N . ALA A 1 90 ? -4.973 -1.942 -0.077 1.00 88.62 90 ALA A N 1
ATOM 705 C CA . ALA A 1 90 ? -3.552 -1.678 -0.316 1.00 88.62 90 ALA A CA 1
ATOM 706 C C . ALA A 1 90 ? -2.908 -2.787 -1.151 1.00 88.62 90 ALA A C 1
ATOM 708 O O . ALA A 1 90 ? -2.198 -2.499 -2.113 1.00 88.62 90 ALA A O 1
ATOM 709 N N . ASP A 1 91 ? -3.194 -4.044 -0.813 1.00 87.81 91 ASP A N 1
ATOM 710 C CA . ASP A 1 91 ? -2.730 -5.213 -1.549 1.00 87.81 91 ASP A CA 1
ATOM 711 C C . ASP A 1 91 ? -3.283 -5.218 -2.970 1.00 87.81 91 ASP A C 1
ATOM 713 O O . ASP A 1 91 ? -2.519 -5.366 -3.921 1.00 87.81 91 ASP A O 1
ATOM 717 N N . ILE A 1 92 ? -4.588 -4.988 -3.149 1.00 88.75 92 ILE A N 1
ATOM 718 C CA . ILE A 1 92 ? -5.201 -4.927 -4.484 1.00 88.75 92 ILE A CA 1
ATOM 719 C C . ILE A 1 92 ? -4.518 -3.857 -5.345 1.00 88.75 92 ILE A C 1
ATOM 721 O O . ILE A 1 92 ? -4.138 -4.130 -6.487 1.00 88.75 92 ILE A O 1
ATOM 725 N N . GLN A 1 93 ? -4.351 -2.639 -4.828 1.00 89.94 93 GLN A N 1
ATOM 726 C CA . GLN A 1 93 ? -3.781 -1.533 -5.601 1.00 89.94 93 GLN A CA 1
ATOM 727 C C . GLN A 1 93 ? -2.269 -1.683 -5.800 1.00 89.94 93 GLN A C 1
ATOM 729 O O . GLN A 1 93 ? -1.774 -1.499 -6.913 1.00 89.94 93 GLN A O 1
ATOM 734 N N . GLY A 1 94 ? -1.531 -2.082 -4.766 1.00 88.75 94 GLY A N 1
ATOM 735 C CA . GLY A 1 94 ? -0.091 -2.307 -4.845 1.00 88.75 94 GLY A CA 1
ATOM 736 C C . GLY A 1 94 ? 0.262 -3.458 -5.788 1.00 88.75 94 GLY A C 1
ATOM 737 O O . GLY A 1 94 ? 1.171 -3.325 -6.605 1.00 88.75 94 GLY A O 1
ATOM 738 N N . MET A 1 95 ? -0.516 -4.545 -5.787 1.00 89.44 95 MET A N 1
ATOM 739 C CA . MET A 1 95 ? -0.321 -5.658 -6.720 1.00 89.44 95 MET A CA 1
ATOM 740 C C . MET A 1 95 ? -0.554 -5.228 -8.165 1.00 89.44 95 MET A C 1
ATOM 742 O O . MET A 1 95 ? 0.170 -5.669 -9.053 1.00 89.44 95 MET A O 1
ATOM 746 N N . ARG A 1 96 ? -1.497 -4.312 -8.426 1.00 90.25 96 ARG A N 1
ATOM 747 C CA . ARG A 1 96 ? -1.676 -3.731 -9.769 1.00 90.25 96 ARG A CA 1
ATOM 748 C C . ARG A 1 96 ? -0.450 -2.937 -10.223 1.00 90.25 96 ARG A C 1
ATOM 750 O O . ARG A 1 96 ? -0.113 -2.991 -11.407 1.00 90.25 96 ARG A O 1
ATOM 757 N N . VAL A 1 97 ? 0.205 -2.212 -9.313 1.00 90.12 97 VAL A N 1
ATOM 758 C CA . VAL A 1 97 ? 1.459 -1.489 -9.591 1.00 90.12 97 VAL A CA 1
ATOM 759 C C . VAL A 1 97 ? 2.590 -2.474 -9.883 1.00 90.12 97 VAL A C 1
ATOM 761 O O . VAL A 1 97 ? 3.207 -2.378 -10.944 1.00 90.12 97 VAL A O 1
ATOM 764 N N . ILE A 1 98 ? 2.803 -3.465 -9.011 1.00 90.06 98 ILE A N 1
ATOM 765 C CA . ILE A 1 98 ? 3.859 -4.479 -9.169 1.00 90.06 98 ILE A CA 1
ATOM 766 C C . ILE A 1 98 ? 3.646 -5.306 -10.444 1.00 90.06 98 ILE A C 1
ATOM 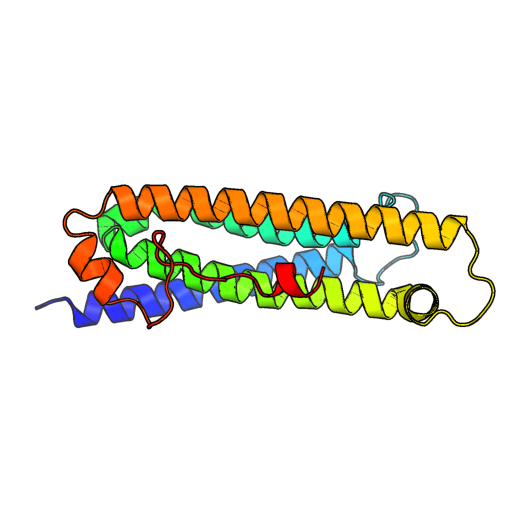768 O O . ILE A 1 98 ? 4.581 -5.512 -11.213 1.00 90.06 98 ILE A O 1
ATOM 772 N N . ASP A 1 99 ? 2.419 -5.739 -10.732 1.00 90.62 99 ASP A N 1
ATOM 773 C CA . ASP A 1 99 ? 2.124 -6.506 -11.943 1.00 90.62 99 ASP A CA 1
ATOM 774 C C . ASP A 1 99 ? 2.390 -5.693 -13.213 1.00 90.62 99 ASP A C 1
ATOM 776 O O . ASP A 1 99 ? 2.827 -6.252 -14.223 1.00 90.62 99 ASP A O 1
ATOM 780 N N . LYS A 1 100 ? 2.135 -4.377 -13.194 1.00 89.75 100 LYS A N 1
ATOM 781 C CA . LYS A 1 100 ? 2.483 -3.508 -14.321 1.00 89.75 100 LYS A CA 1
ATOM 782 C C . LYS A 1 100 ? 3.998 -3.341 -14.442 1.00 89.75 100 LYS A C 1
ATOM 784 O O . LYS A 1 100 ? 4.503 -3.456 -15.553 1.00 89.75 100 LYS A O 1
ATOM 789 N N . PHE A 1 101 ? 4.708 -3.147 -13.333 1.00 89.81 101 PHE A N 1
ATOM 790 C CA . PHE A 1 101 ? 6.171 -3.079 -13.306 1.00 89.81 101 PHE A CA 1
ATOM 791 C C . PHE A 1 101 ? 6.801 -4.342 -13.913 1.00 89.81 101 PHE A C 1
ATOM 793 O O . PHE A 1 101 ? 7.567 -4.269 -14.873 1.00 89.81 101 PHE A O 1
ATOM 800 N N . VAL A 1 102 ? 6.392 -5.525 -13.450 1.00 89.44 102 VAL A N 1
ATOM 801 C CA . VAL A 1 102 ? 6.893 -6.805 -13.975 1.00 89.44 102 VAL A CA 1
ATOM 802 C C . VAL A 1 102 ? 6.577 -6.969 -15.465 1.00 89.44 102 VAL A C 1
ATOM 804 O O . VAL A 1 102 ? 7.424 -7.448 -16.217 1.00 89.44 102 VAL A O 1
ATOM 807 N N . LYS A 1 103 ? 5.389 -6.549 -15.925 1.00 89.56 103 LYS A N 1
ATOM 808 C CA . LYS A 1 103 ? 5.016 -6.595 -17.351 1.00 89.56 103 LYS A CA 1
ATOM 809 C C . LYS A 1 103 ? 5.854 -5.648 -18.209 1.00 89.56 103 LYS A C 1
ATOM 811 O O . LYS A 1 103 ? 6.350 -6.069 -19.253 1.00 89.56 103 LYS A O 1
ATOM 816 N N . ASP A 1 104 ? 6.033 -4.403 -17.779 1.00 88.12 104 ASP A N 1
ATOM 817 C CA . ASP A 1 104 ? 6.783 -3.389 -18.528 1.00 88.12 104 ASP A CA 1
ATOM 818 C C . ASP A 1 104 ? 8.284 -3.737 -18.590 1.00 88.12 104 ASP A C 1
ATOM 820 O O . ASP A 1 104 ? 8.948 -3.480 -19.598 1.00 88.12 104 ASP A O 1
ATOM 824 N N . HIS A 1 105 ? 8.799 -4.422 -17.564 1.00 87.06 105 HIS A N 1
ATOM 825 C CA . HIS A 1 105 ? 10.192 -4.867 -17.466 1.00 87.06 105 HIS A CA 1
ATOM 826 C C . HIS A 1 105 ? 10.380 -6.376 -17.693 1.00 87.06 105 HIS A C 1
ATOM 828 O O . HIS A 1 105 ? 11.428 -6.930 -17.354 1.00 87.06 105 HIS A O 1
ATOM 834 N N . ALA A 1 106 ? 9.420 -7.052 -18.338 1.00 86.38 106 ALA A N 1
ATOM 835 C CA . ALA A 1 106 ? 9.425 -8.510 -18.512 1.00 86.38 106 ALA A CA 1
ATOM 836 C C . ALA A 1 106 ? 10.711 -9.048 -19.162 1.00 86.38 106 ALA A C 1
ATOM 838 O O . ALA A 1 106 ? 11.164 -10.138 -18.829 1.00 86.38 106 ALA A O 1
ATOM 839 N N . LYS A 1 107 ? 11.341 -8.274 -20.056 1.00 84.38 107 LYS A N 1
ATOM 840 C CA . LYS A 1 107 ? 12.619 -8.649 -20.690 1.00 84.38 107 LYS A CA 1
ATOM 841 C C . LYS A 1 107 ? 13.771 -8.752 -19.689 1.00 84.38 107 LYS A C 1
ATOM 843 O O . LYS A 1 107 ? 14.597 -9.649 -19.820 1.00 84.38 107 LYS A O 1
ATOM 848 N N . VAL A 1 108 ? 13.807 -7.854 -18.701 1.00 84.62 108 VAL A N 1
ATOM 849 C CA . VAL A 1 108 ? 14.817 -7.860 -17.634 1.00 84.62 108 VAL A CA 1
ATOM 850 C C . VAL A 1 108 ? 14.583 -9.053 -16.709 1.00 84.62 108 VAL A C 1
ATOM 852 O O . VAL A 1 108 ? 15.523 -9.786 -16.412 1.00 84.62 108 VAL A O 1
ATOM 855 N N . PHE A 1 109 ? 13.327 -9.307 -16.326 1.00 82.75 109 PHE A N 1
ATOM 856 C CA . PHE A 1 109 ? 12.973 -10.417 -15.434 1.00 82.75 109 PHE A CA 1
ATOM 857 C C . PHE A 1 109 ? 13.102 -11.804 -16.075 1.00 82.75 109 PHE A C 1
ATOM 859 O O . PHE A 1 109 ? 13.463 -12.761 -15.398 1.00 82.75 109 PHE A O 1
ATOM 866 N N . ALA A 1 110 ? 12.844 -11.934 -17.375 1.00 82.12 110 ALA A N 1
ATOM 867 C CA . ALA A 1 110 ? 12.844 -13.224 -18.059 1.00 82.12 110 ALA A CA 1
ATOM 868 C C . ALA A 1 110 ? 14.238 -13.690 -18.538 1.00 82.12 110 ALA A C 1
ATOM 870 O O . ALA A 1 110 ? 14.325 -14.687 -19.248 1.00 82.12 110 ALA A O 1
ATOM 871 N N . GLN A 1 111 ? 15.326 -12.985 -18.182 1.00 66.38 111 GLN A N 1
ATOM 872 C CA . GLN A 1 111 ? 16.722 -13.332 -18.526 1.00 66.38 111 GLN A CA 1
ATOM 873 C C . GLN A 1 111 ? 16.970 -13.637 -20.023 1.00 66.38 111 GLN A C 1
ATOM 875 O O . GLN A 1 111 ? 17.917 -14.336 -20.389 1.00 66.38 111 GLN A O 1
ATOM 880 N N . HIS A 1 112 ? 16.151 -13.090 -20.923 1.00 56.31 112 HIS A N 1
ATOM 881 C CA . HIS A 1 112 ? 16.317 -13.281 -22.361 1.00 56.31 112 HIS A CA 1
ATOM 882 C C . HIS A 1 112 ? 17.339 -12.275 -22.908 1.00 56.31 112 HIS A C 1
ATOM 884 O O . HIS A 1 112 ? 16.971 -11.158 -23.241 1.00 56.31 112 HIS A O 1
ATOM 890 N N . SER A 1 113 ? 18.601 -12.705 -23.031 1.00 57.19 113 SER A N 1
ATOM 891 C CA . SER A 1 113 ? 19.658 -12.111 -23.880 1.00 57.19 113 SER A CA 1
ATOM 892 C C . SER A 1 113 ? 20.069 -10.648 -23.591 1.00 57.19 113 SER A C 1
ATOM 894 O O . SER A 1 113 ? 19.277 -9.728 -23.719 1.00 57.19 113 SER A O 1
ATOM 896 N N . SER A 1 114 ? 21.356 -10.429 -23.272 1.00 66.44 114 SER A N 1
ATOM 897 C CA . SER A 1 114 ? 22.073 -9.131 -23.197 1.00 66.44 114 SER A CA 1
ATOM 898 C C . SER A 1 114 ? 21.210 -7.872 -22.960 1.00 66.44 114 SER A C 1
ATOM 900 O O . SER A 1 114 ? 21.184 -6.961 -23.792 1.00 66.44 114 SER A O 1
ATOM 902 N N . CYS A 1 115 ? 20.496 -7.798 -21.834 1.00 69.88 115 CYS A N 1
ATOM 903 C CA . CYS A 1 115 ? 19.900 -6.531 -21.415 1.00 69.88 115 CYS A CA 1
ATOM 904 C C . CYS A 1 115 ? 21.022 -5.540 -21.079 1.00 69.88 115 CYS A C 1
ATOM 906 O O . CYS A 1 115 ? 21.999 -5.901 -20.422 1.00 69.88 115 CYS A O 1
ATOM 908 N N . ASP A 1 116 ? 20.881 -4.293 -21.529 1.00 80.88 116 ASP A N 1
ATOM 909 C CA . ASP A 1 116 ? 21.810 -3.220 -21.178 1.00 80.88 116 ASP A CA 1
ATOM 910 C C . ASP A 1 116 ? 21.911 -3.096 -19.651 1.00 80.88 116 ASP A C 1
ATOM 912 O O . ASP A 1 116 ? 20.896 -2.992 -18.957 1.00 80.88 116 ASP A O 1
ATOM 916 N N . MET A 1 117 ? 23.139 -3.087 -19.129 1.00 81.25 117 MET A N 1
ATOM 917 C CA . MET A 1 117 ? 23.420 -3.026 -17.696 1.00 81.25 117 MET A CA 1
ATOM 918 C C . MET A 1 117 ? 22.810 -1.778 -17.045 1.00 81.25 117 MET A C 1
ATOM 920 O O . MET A 1 117 ? 22.422 -1.834 -15.882 1.00 81.25 117 MET A O 1
ATOM 924 N N . ARG A 1 118 ? 22.637 -0.677 -17.793 1.00 82.88 118 ARG A N 1
ATOM 925 C CA . ARG A 1 118 ? 21.919 0.514 -17.299 1.00 82.88 118 ARG A CA 1
ATOM 926 C C . ARG A 1 118 ? 20.427 0.264 -17.108 1.00 82.88 118 ARG A C 1
ATOM 928 O O . ARG A 1 118 ? 19.849 0.743 -16.141 1.00 82.88 118 ARG A O 1
ATOM 935 N N . THR A 1 119 ? 19.811 -0.506 -18.005 1.00 82.44 119 THR A N 1
ATOM 936 C CA . THR A 1 119 ? 18.392 -0.878 -17.897 1.00 82.44 119 THR A CA 1
ATOM 937 C C . THR A 1 119 ? 18.179 -1.828 -16.723 1.00 82.44 119 THR A C 1
ATOM 939 O O . THR A 1 119 ? 17.245 -1.644 -15.952 1.00 82.44 119 THR A O 1
ATOM 942 N N . VAL A 1 120 ? 19.073 -2.807 -16.546 1.00 85.06 120 VAL A N 1
ATOM 943 C CA . VAL A 1 120 ? 19.050 -3.693 -15.371 1.00 85.06 120 VAL A CA 1
ATOM 944 C C . VAL A 1 120 ? 19.253 -2.887 -14.086 1.00 85.06 120 VAL A C 1
ATOM 946 O O . VAL A 1 120 ? 18.517 -3.090 -13.129 1.00 85.06 120 VAL A O 1
ATOM 949 N N . GLY A 1 121 ? 20.194 -1.938 -14.081 1.00 86.50 121 GLY A N 1
ATOM 950 C CA . GLY A 1 121 ? 20.440 -1.041 -12.951 1.00 86.50 121 GLY A CA 1
ATOM 951 C C . GLY A 1 121 ? 19.207 -0.230 -12.551 1.00 86.50 121 GLY A C 1
ATOM 952 O O . GLY A 1 121 ? 18.856 -0.228 -11.379 1.00 86.50 121 GLY A O 1
ATOM 953 N N . ALA A 1 122 ? 18.508 0.374 -13.517 1.00 86.62 122 ALA A N 1
ATO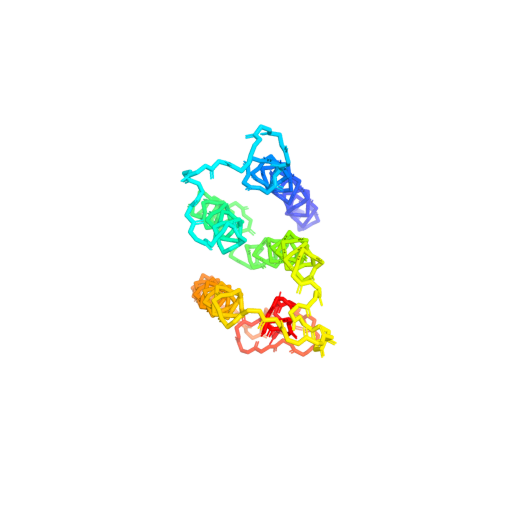M 954 C CA . ALA A 1 122 ? 17.279 1.126 -13.254 1.00 86.62 122 ALA A CA 1
ATOM 955 C C . ALA A 1 122 ? 16.160 0.240 -12.676 1.00 86.62 122 ALA A C 1
ATOM 957 O O . ALA A 1 122 ? 15.511 0.616 -11.706 1.00 86.62 122 ALA A O 1
ATOM 958 N N . VAL A 1 123 ? 15.972 -0.972 -13.216 1.00 87.94 123 VAL A N 1
ATOM 959 C CA . VAL A 1 123 ? 14.978 -1.926 -12.688 1.00 87.94 123 VAL A CA 1
ATOM 960 C C . VAL A 1 123 ? 15.340 -2.385 -11.276 1.00 87.94 123 VAL A C 1
ATOM 962 O O . VAL A 1 123 ? 14.455 -2.518 -10.436 1.00 87.94 123 VAL A O 1
ATOM 965 N N . LEU A 1 124 ? 16.623 -2.616 -10.988 1.00 89.38 124 LEU A N 1
ATOM 966 C CA . LEU A 1 124 ? 17.085 -2.983 -9.648 1.00 89.38 124 LEU A CA 1
ATOM 967 C C . LEU A 1 124 ? 16.905 -1.840 -8.644 1.00 89.38 124 LEU A C 1
ATOM 969 O O . LEU A 1 124 ? 16.458 -2.092 -7.529 1.00 89.38 124 LEU A O 1
ATOM 973 N N . GLU A 1 125 ? 17.223 -0.605 -9.034 1.00 90.50 125 GLU A N 1
ATOM 974 C CA . GLU A 1 125 ? 17.002 0.590 -8.213 1.00 90.50 125 GLU A CA 1
ATOM 975 C C . GLU A 1 125 ? 15.518 0.750 -7.872 1.00 90.50 125 GLU A C 1
ATOM 977 O O . GLU A 1 125 ? 15.152 0.899 -6.706 1.00 90.50 125 GLU A O 1
ATOM 982 N N . GLU A 1 126 ? 14.649 0.636 -8.873 1.00 89.75 126 GLU A N 1
ATOM 983 C CA . GLU A 1 126 ? 13.211 0.749 -8.675 1.00 89.75 126 GLU A CA 1
ATOM 984 C C . GLU A 1 126 ? 12.635 -0.418 -7.862 1.00 89.75 126 GLU A C 1
ATOM 986 O O . GLU A 1 126 ? 11.800 -0.195 -6.987 1.00 89.75 126 GLU A O 1
ATOM 991 N N . THR A 1 127 ? 13.139 -1.641 -8.060 1.00 90.75 127 THR A N 1
ATOM 992 C CA . THR A 1 127 ? 12.790 -2.799 -7.218 1.00 90.75 127 THR A CA 1
ATOM 993 C C . THR A 1 127 ? 13.175 -2.537 -5.763 1.00 90.75 127 THR A C 1
ATOM 995 O O . THR A 1 127 ? 12.340 -2.698 -4.879 1.00 90.75 127 THR A O 1
ATOM 998 N N . ALA A 1 128 ? 14.403 -2.071 -5.507 1.00 91.56 128 ALA A N 1
ATOM 999 C CA . ALA A 1 128 ? 14.878 -1.777 -4.158 1.00 91.56 128 ALA A CA 1
ATOM 1000 C C . ALA A 1 128 ? 14.027 -0.697 -3.472 1.00 91.56 128 ALA A C 1
ATOM 1002 O O . ALA A 1 128 ? 13.699 -0.820 -2.290 1.00 91.56 128 ALA A O 1
ATOM 1003 N N . LEU A 1 129 ? 13.617 0.335 -4.215 1.00 92.56 129 LEU A N 1
ATOM 1004 C CA . LEU A 1 129 ? 12.709 1.358 -3.707 1.00 92.56 129 LEU A CA 1
ATOM 1005 C C . LEU A 1 129 ? 11.317 0.791 -3.424 1.00 92.56 129 LEU A C 1
ATOM 1007 O O . LEU A 1 129 ? 10.781 1.053 -2.351 1.00 92.56 129 LEU A O 1
ATOM 1011 N N . ILE A 1 130 ? 10.746 -0.023 -4.314 1.00 91.81 130 ILE A N 1
ATOM 1012 C CA . ILE A 1 130 ? 9.469 -0.713 -4.071 1.00 91.81 130 ILE A CA 1
ATOM 1013 C C . ILE A 1 130 ? 9.544 -1.549 -2.780 1.00 91.81 130 ILE A C 1
ATOM 1015 O O . ILE A 1 130 ? 8.645 -1.451 -1.938 1.00 91.81 130 ILE A O 1
ATOM 1019 N N . THR A 1 131 ? 10.631 -2.300 -2.564 1.00 91.19 131 THR A N 1
ATOM 1020 C CA . THR A 1 131 ? 10.864 -3.062 -1.323 1.00 91.19 131 THR A CA 1
ATOM 1021 C C . THR A 1 131 ? 10.895 -2.147 -0.110 1.00 91.19 131 THR A C 1
ATOM 1023 O O . THR A 1 131 ? 10.156 -2.361 0.853 1.00 91.19 131 THR A O 1
ATOM 1026 N N . GLN A 1 132 ? 11.710 -1.094 -0.168 1.00 93.50 132 GLN A N 1
ATOM 1027 C CA . GLN A 1 132 ? 11.868 -0.147 0.927 1.00 93.50 132 GLN A CA 1
ATOM 1028 C C . GLN A 1 132 ? 10.533 0.512 1.296 1.00 93.50 132 GLN A C 1
ATOM 1030 O O . GLN A 1 132 ? 10.189 0.584 2.476 1.00 93.50 132 GLN A O 1
ATOM 1035 N N . ARG A 1 133 ? 9.759 0.979 0.307 1.00 92.06 133 ARG A N 1
ATOM 1036 C CA . ARG A 1 133 ? 8.457 1.625 0.537 1.00 92.06 133 ARG A CA 1
ATOM 1037 C C . ARG A 1 133 ? 7.449 0.659 1.143 1.00 92.06 133 ARG A C 1
ATOM 1039 O O . ARG A 1 133 ? 6.739 1.038 2.071 1.00 92.06 133 ARG A O 1
ATOM 1046 N N . THR A 1 134 ? 7.428 -0.589 0.679 1.00 91.38 134 THR A N 1
ATOM 1047 C CA . THR A 1 134 ? 6.535 -1.625 1.219 1.00 91.38 134 THR A CA 1
ATOM 1048 C C . THR A 1 134 ? 6.859 -1.928 2.684 1.00 91.38 134 THR A C 1
ATOM 1050 O O . THR A 1 134 ? 5.956 -1.981 3.516 1.00 91.38 134 THR A O 1
ATOM 1053 N N . GLN A 1 135 ? 8.144 -2.047 3.034 1.00 90.00 135 GLN A N 1
ATOM 1054 C CA . GLN A 1 135 ? 8.576 -2.252 4.422 1.00 90.00 135 GLN A CA 1
ATOM 1055 C C . GLN A 1 135 ? 8.236 -1.058 5.324 1.00 90.00 135 GLN A C 1
ATOM 1057 O O . GLN A 1 135 ? 7.771 -1.248 6.447 1.00 90.00 135 GLN A O 1
ATOM 1062 N N . GLN A 1 136 ? 8.432 0.172 4.835 1.00 92.00 136 GLN A N 1
ATOM 1063 C CA . GLN A 1 136 ? 8.068 1.393 5.564 1.00 92.00 136 GLN A CA 1
ATOM 1064 C C . GLN A 1 136 ? 6.565 1.456 5.850 1.00 92.00 136 GLN A C 1
ATOM 1066 O O . GLN A 1 136 ? 6.166 1.731 6.981 1.00 92.00 136 GLN A O 1
ATOM 1071 N N . PHE A 1 137 ? 5.735 1.167 4.846 1.00 91.19 137 PHE A N 1
ATOM 1072 C CA . PHE A 1 137 ? 4.285 1.125 5.005 1.00 91.19 137 PHE A CA 1
ATOM 1073 C C . PHE A 1 137 ? 3.847 0.038 5.990 1.00 91.19 137 PHE A C 1
ATOM 1075 O O . PHE A 1 137 ? 3.035 0.303 6.874 1.00 91.19 137 PHE A O 1
ATOM 1082 N N . HIS A 1 138 ? 4.432 -1.158 5.891 1.00 87.12 138 HIS A N 1
ATOM 1083 C CA . HIS A 1 138 ? 4.147 -2.251 6.815 1.00 87.12 138 HIS A CA 1
ATOM 1084 C C . HIS A 1 138 ? 4.457 -1.867 8.269 1.00 87.12 138 HIS A C 1
ATOM 1086 O O . HIS A 1 138 ? 3.612 -2.037 9.145 1.00 87.12 138 HIS A O 1
ATOM 1092 N N . ALA A 1 139 ? 5.631 -1.278 8.524 1.00 88.88 139 ALA A N 1
ATOM 1093 C CA . ALA A 1 139 ? 6.008 -0.813 9.857 1.00 88.88 139 ALA A CA 1
ATOM 1094 C C . ALA A 1 139 ? 5.064 0.282 10.385 1.00 88.88 139 ALA A C 1
ATOM 1096 O O . ALA A 1 139 ? 4.682 0.252 11.555 1.00 88.88 139 ALA A O 1
ATOM 1097 N N . TYR A 1 140 ? 4.660 1.225 9.526 1.00 91.69 140 TYR A N 1
ATOM 1098 C CA . TYR A 1 140 ? 3.693 2.267 9.878 1.00 91.69 140 TYR A CA 1
ATOM 1099 C C . TYR A 1 140 ? 2.347 1.670 10.306 1.00 91.69 140 TYR A C 1
ATOM 1101 O O . TYR A 1 140 ? 1.864 1.956 11.400 1.00 91.69 140 TYR A O 1
ATOM 1109 N N . ILE A 1 141 ? 1.770 0.797 9.480 1.00 87.81 141 ILE A N 1
ATOM 1110 C CA . ILE A 1 141 ? 0.475 0.168 9.752 1.00 87.81 141 ILE A CA 1
ATOM 1111 C C . ILE A 1 141 ? 0.521 -0.696 11.007 1.00 87.81 141 ILE A C 1
ATOM 1113 O O . ILE A 1 141 ? -0.412 -0.657 11.806 1.00 87.81 141 ILE A O 1
ATOM 1117 N N . HIS A 1 142 ? 1.600 -1.452 11.204 1.00 84.19 142 HIS A N 1
ATOM 1118 C CA . HIS A 1 142 ? 1.775 -2.239 12.419 1.00 84.19 142 HIS A CA 1
ATOM 1119 C C . HIS A 1 142 ? 1.834 -1.330 13.656 1.00 84.19 142 HIS A C 1
ATOM 1121 O O . HIS A 1 142 ? 1.250 -1.650 14.687 1.00 84.19 142 HIS A O 1
ATOM 1127 N N . GLY A 1 143 ? 2.486 -0.167 13.561 1.00 87.69 143 GLY A N 1
ATOM 1128 C CA . GLY A 1 143 ? 2.478 0.837 14.626 1.00 87.69 143 GLY A CA 1
ATOM 1129 C C . GLY A 1 143 ? 1.072 1.357 14.943 1.00 87.69 143 GLY A C 1
ATOM 1130 O O . GLY A 1 143 ? 0.690 1.421 16.111 1.00 87.69 143 GLY A O 1
ATOM 1131 N N . VAL A 1 144 ? 0.281 1.668 13.911 1.00 88.00 144 VAL A N 1
ATOM 1132 C CA . VAL A 1 144 ? -1.122 2.099 14.056 1.00 88.00 144 VAL A CA 1
ATOM 1133 C C . VAL A 1 144 ? -1.949 1.012 14.738 1.00 88.00 144 VAL A C 1
ATOM 1135 O O . VAL A 1 144 ? -2.615 1.273 15.737 1.00 88.00 144 VAL A O 1
ATOM 1138 N N . ALA A 1 145 ? -1.882 -0.219 14.238 1.00 83.56 145 ALA A N 1
ATOM 1139 C CA . ALA A 1 145 ? -2.649 -1.327 14.784 1.00 83.56 145 ALA A CA 1
ATOM 1140 C C . ALA A 1 145 ? -2.270 -1.645 16.233 1.00 83.56 145 ALA A C 1
ATOM 1142 O O . ALA A 1 145 ? -3.157 -1.822 17.066 1.00 83.56 145 ALA A O 1
ATOM 1143 N N . GLN A 1 146 ? -0.973 -1.650 16.553 1.00 83.56 146 GLN A N 1
ATOM 1144 C CA . GLN A 1 146 ? -0.500 -1.867 17.916 1.00 83.56 146 GLN A CA 1
ATOM 1145 C C . GLN A 1 146 ? -1.029 -0.787 18.865 1.00 83.56 146 GLN A C 1
ATOM 1147 O O . GLN A 1 146 ? -1.543 -1.116 19.932 1.00 83.56 146 GLN A O 1
ATOM 1152 N N . SER A 1 147 ? -0.983 0.485 18.451 1.00 86.56 147 SER A N 1
ATOM 1153 C CA . SER A 1 147 ? -1.540 1.595 19.234 1.00 86.56 147 SER A CA 1
ATOM 1154 C C . SER A 1 147 ? -3.024 1.390 19.540 1.00 86.56 147 SER A C 1
ATOM 1156 O O . SER A 1 147 ? -3.477 1.716 20.633 1.00 86.56 147 SER A O 1
ATOM 1158 N N . VAL A 1 148 ? -3.783 0.849 18.587 1.00 84.62 148 VAL A N 1
ATOM 1159 C CA . VAL A 1 148 ? -5.225 0.604 18.728 1.00 84.62 148 VAL A CA 1
ATOM 1160 C C . VAL A 1 148 ? -5.488 -0.583 19.645 1.00 84.62 148 VAL A C 1
ATOM 1162 O O . VAL A 1 148 ? -6.313 -0.491 20.550 1.00 84.62 148 VAL A O 1
ATOM 1165 N N . VAL A 1 149 ? -4.748 -1.681 19.469 1.00 82.06 149 VAL A N 1
ATOM 1166 C CA . VAL A 1 149 ? -4.821 -2.859 20.345 1.00 82.06 149 VAL A CA 1
ATOM 1167 C C . VAL A 1 149 ? -4.457 -2.499 21.784 1.00 82.06 149 VAL A C 1
ATOM 1169 O O . VAL A 1 149 ? -5.053 -3.031 22.721 1.00 82.06 149 VAL A O 1
ATOM 1172 N N . ASP A 1 150 ? -3.528 -1.565 21.985 1.00 84.50 150 ASP A N 1
ATOM 1173 C CA . ASP A 1 150 ? -3.141 -1.103 23.314 1.00 84.50 150 ASP A CA 1
ATOM 1174 C C . ASP A 1 150 ? -4.237 -0.335 24.056 1.00 84.50 150 ASP A C 1
ATOM 1176 O O . ASP A 1 150 ? -4.233 -0.336 25.288 1.00 84.50 150 ASP A O 1
ATOM 1180 N N . MET A 1 151 ? -5.210 0.222 23.334 1.00 83.88 151 MET A N 1
ATOM 1181 C CA . MET A 1 151 ? -6.389 0.876 23.907 1.00 83.88 151 MET A CA 1
ATOM 1182 C C . MET A 1 151 ? -7.516 -0.099 24.278 1.00 83.88 151 MET A C 1
ATOM 1184 O O . MET A 1 151 ? -8.471 0.298 24.944 1.00 83.88 151 MET A O 1
ATOM 1188 N N . ILE 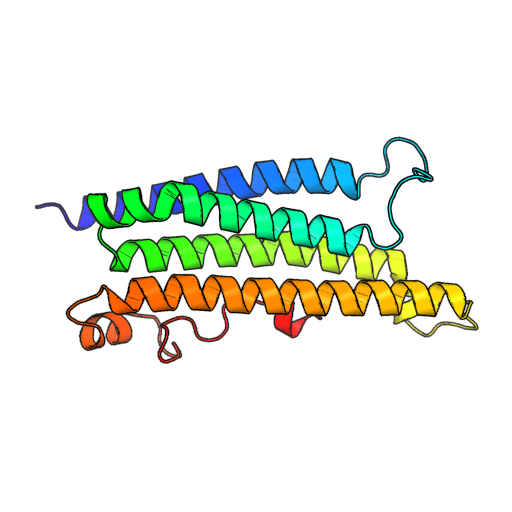A 1 152 ? -7.430 -1.369 23.874 1.00 84.12 152 ILE A N 1
ATOM 1189 C CA . ILE A 1 152 ? -8.458 -2.375 24.163 1.00 84.12 152 ILE A CA 1
ATOM 1190 C C . ILE A 1 152 ? -8.252 -2.928 25.581 1.00 84.12 152 ILE A C 1
ATOM 1192 O O . ILE A 1 152 ? -7.218 -3.527 25.878 1.00 84.12 152 ILE A O 1
ATOM 1196 N N . GLU A 1 153 ? -9.259 -2.783 26.448 1.00 81.12 153 GLU A N 1
ATOM 1197 C CA . GLU A 1 153 ? -9.194 -3.236 27.849 1.00 81.12 153 GLU A CA 1
ATOM 1198 C C . GLU A 1 153 ? -9.044 -4.765 27.980 1.00 81.12 153 GLU A C 1
ATOM 1200 O O . GLU A 1 153 ? -8.188 -5.244 28.725 1.00 81.12 153 GLU A O 1
ATOM 1205 N N . ASP A 1 154 ? -9.827 -5.550 27.227 1.00 82.69 154 ASP A N 1
ATOM 1206 C CA . ASP A 1 154 ? -9.732 -7.019 27.198 1.00 82.69 154 ASP A CA 1
ATOM 1207 C C . ASP A 1 154 ? -9.086 -7.521 25.900 1.00 82.69 154 ASP A C 1
ATOM 1209 O O . ASP A 1 154 ? -9.721 -8.127 25.027 1.00 82.69 154 ASP A O 1
ATOM 1213 N N . LYS A 1 155 ? -7.772 -7.291 25.794 1.00 77.31 155 LYS A N 1
ATOM 1214 C CA . LYS A 1 155 ? -6.951 -7.785 24.676 1.00 77.31 155 LYS A CA 1
ATOM 1215 C C . LYS A 1 155 ? -7.102 -9.294 24.475 1.00 77.31 155 LYS A C 1
ATOM 1217 O O . LYS A 1 155 ? -7.096 -9.775 23.347 1.00 77.31 155 LYS A O 1
ATOM 1222 N N . SER A 1 156 ? -7.262 -10.055 25.560 1.00 74.62 156 SER A N 1
ATOM 1223 C CA . SER A 1 156 ? -7.292 -11.518 25.513 1.00 74.62 156 SER A CA 1
ATOM 1224 C C . SER A 1 156 ? -8.530 -12.054 24.790 1.00 74.62 156 SER A C 1
ATOM 1226 O O . SER A 1 156 ? -8.422 -12.967 23.968 1.00 74.62 156 SER A O 1
ATOM 1228 N N . SER A 1 157 ? -9.701 -11.474 25.061 1.00 77.44 157 SER A N 1
ATOM 1229 C CA . SER A 1 157 ? -10.952 -11.836 24.395 1.00 77.44 157 SER A CA 1
ATOM 1230 C C . SER A 1 157 ? -10.998 -11.297 22.972 1.00 77.44 157 SER A C 1
ATOM 1232 O O . SER A 1 157 ? -11.465 -12.000 22.074 1.00 77.44 157 SER A O 1
ATOM 1234 N N . PHE A 1 158 ? -10.457 -10.096 22.744 1.00 75.88 158 PHE A N 1
ATOM 1235 C CA . PHE A 1 158 ? -10.337 -9.530 21.405 1.00 75.88 158 PHE A CA 1
ATOM 1236 C C . PHE A 1 158 ? -9.476 -10.414 20.494 1.00 75.88 158 PHE A C 1
ATOM 1238 O O . PHE A 1 158 ? -9.966 -10.851 19.455 1.00 75.88 158 PHE A O 1
ATOM 1245 N N . ILE A 1 159 ? -8.258 -10.780 20.911 1.00 70.88 159 ILE A N 1
ATOM 1246 C CA . ILE A 1 159 ? -7.349 -11.638 20.130 1.00 70.88 159 ILE A CA 1
ATOM 1247 C C . ILE A 1 159 ? -7.999 -12.994 19.822 1.00 70.88 159 ILE A C 1
ATOM 1249 O O . ILE A 1 159 ? -7.929 -13.470 18.693 1.00 70.88 159 ILE A O 1
ATOM 1253 N N . LYS A 1 160 ? -8.710 -13.593 20.787 1.00 71.62 160 LYS A N 1
ATOM 1254 C CA . LYS A 1 160 ? -9.460 -14.849 20.578 1.00 71.62 160 LYS A CA 1
ATOM 1255 C C . LYS A 1 160 ? -10.629 -14.715 19.600 1.00 71.62 160 LYS A C 1
ATOM 1257 O O . LYS A 1 160 ? -11.058 -15.719 19.038 1.00 71.62 160 LYS A O 1
ATOM 1262 N N . SER A 1 161 ? -11.172 -13.511 19.431 1.00 72.75 161 SER A N 1
ATOM 1263 C CA . SER A 1 161 ? -12.248 -13.234 18.475 1.00 72.75 161 SER A CA 1
ATOM 1264 C C . SER A 1 161 ? -11.744 -13.051 17.041 1.00 72.75 161 SER A C 1
ATOM 1266 O O . SER A 1 161 ? -12.542 -13.076 16.100 1.00 72.75 161 SER A O 1
ATOM 1268 N N . LEU A 1 162 ? -10.429 -12.885 16.861 1.00 66.62 162 LEU A N 1
ATOM 1269 C CA . LEU A 1 162 ? -9.812 -12.776 15.548 1.00 66.62 162 LEU A CA 1
ATOM 1270 C C . LEU A 1 162 ? -9.720 -14.154 14.867 1.00 66.62 162 LEU A C 1
ATOM 1272 O O . LEU A 1 162 ? -9.661 -15.186 15.540 1.00 66.62 162 LEU A O 1
ATOM 1276 N N . PRO A 1 163 ? -9.685 -14.196 13.522 1.00 61.44 163 PRO A N 1
ATOM 1277 C CA . PRO A 1 163 ? -9.480 -15.436 12.786 1.00 61.44 163 PRO A CA 1
ATOM 1278 C C . PRO A 1 163 ? -8.202 -16.174 13.238 1.00 61.44 163 PRO A C 1
ATOM 1280 O O . PRO A 1 163 ? -7.199 -15.521 13.563 1.00 61.44 163 PRO A O 1
ATOM 1283 N N . PRO A 1 164 ? -8.217 -17.521 13.245 1.00 51.00 164 PRO A N 1
ATOM 1284 C CA . PRO A 1 164 ? -7.086 -18.332 13.687 1.00 51.00 164 PRO A CA 1
ATOM 1285 C C . PRO A 1 164 ? -5.829 -18.049 12.856 1.00 51.00 164 PRO A C 1
ATOM 1287 O O . PRO A 1 164 ? -5.900 -17.922 11.636 1.00 51.00 164 PRO A O 1
ATOM 1290 N N . GLY A 1 165 ? -4.680 -17.967 13.534 1.00 52.19 165 GLY A N 1
ATOM 1291 C CA . GLY A 1 165 ? -3.389 -17.631 12.928 1.00 52.19 165 GLY A CA 1
ATOM 1292 C C . GLY A 1 165 ? -2.941 -16.180 13.125 1.00 52.19 165 GLY A C 1
ATOM 1293 O O . GLY A 1 165 ? -1.853 -15.858 12.676 1.00 52.19 165 GLY A O 1
ATOM 1294 N N . SER A 1 166 ? -3.728 -15.330 13.801 1.00 52.53 166 SER A N 1
ATOM 1295 C CA . SER A 1 166 ? -3.383 -13.928 14.100 1.00 52.53 166 SER A CA 1
ATOM 1296 C C . SER A 1 166 ? -2.226 -13.805 15.111 1.00 52.53 166 SER A C 1
ATOM 1298 O O . SER A 1 166 ? -2.307 -14.394 16.187 1.00 52.53 166 SER A O 1
ATOM 1300 N N . LYS A 1 167 ? -1.151 -13.071 14.760 1.00 55.25 167 LYS A N 1
ATOM 1301 C CA . LYS A 1 167 ? 0.006 -12.758 15.630 1.00 55.25 167 LYS A CA 1
ATOM 1302 C C . LYS A 1 167 ? -0.425 -11.827 16.783 1.00 55.25 167 LYS A C 1
ATOM 1304 O O . LYS A 1 167 ? -1.590 -11.446 16.863 1.00 55.25 167 LYS A O 1
ATOM 1309 N N . GLU A 1 168 ? 0.490 -11.515 17.707 1.00 52.88 168 GLU A N 1
ATOM 1310 C CA . GLU A 1 168 ? 0.237 -10.766 18.961 1.00 52.88 168 GLU A CA 1
ATOM 1311 C C . GLU A 1 168 ? -0.381 -9.364 18.763 1.00 52.88 168 GLU A C 1
ATOM 1313 O O . GLU A 1 168 ? -1.047 -8.851 19.659 1.00 52.88 168 GLU A O 1
ATOM 1318 N N . ASP A 1 169 ? -0.222 -8.790 17.574 1.00 53.69 169 ASP A N 1
ATOM 1319 C CA . ASP A 1 169 ? -0.795 -7.523 17.100 1.00 53.69 169 ASP A CA 1
ATOM 1320 C C . ASP A 1 169 ? -2.192 -7.679 16.455 1.00 53.69 169 ASP A C 1
ATOM 1322 O O . ASP A 1 169 ? -2.848 -6.703 16.090 1.00 53.69 169 ASP A O 1
ATOM 1326 N N . GLY A 1 170 ? -2.656 -8.919 16.286 1.00 53.56 170 GLY A N 1
ATOM 1327 C CA . GLY A 1 170 ? -3.896 -9.264 15.608 1.00 53.56 170 GLY A CA 1
ATOM 1328 C C . GLY A 1 170 ? -3.810 -9.261 14.080 1.00 53.56 170 GLY A C 1
ATOM 1329 O O . GLY A 1 170 ? -4.855 -9.214 13.431 1.00 53.56 170 GLY A O 1
ATOM 1330 N N . LEU A 1 171 ? -2.624 -9.296 13.470 1.00 59.31 171 LEU A N 1
ATOM 1331 C CA . LEU A 1 171 ? -2.455 -8.971 12.051 1.00 59.31 171 LEU A CA 1
ATOM 1332 C C . LEU A 1 171 ? -1.334 -9.801 11.378 1.00 59.31 171 LEU A C 1
ATOM 1334 O O . LEU A 1 171 ? -0.271 -9.300 11.029 1.00 59.31 171 LEU A O 1
ATOM 1338 N N . PRO A 1 172 ? -1.548 -11.108 11.161 1.00 49.28 172 PRO A N 1
ATOM 1339 C CA . PRO A 1 172 ? -0.444 -12.063 11.079 1.00 49.28 172 PRO A CA 1
ATOM 1340 C C . PRO A 1 172 ? 0.439 -11.996 9.834 1.00 49.28 172 PRO A C 1
ATOM 1342 O O . PRO A 1 172 ? 1.634 -12.219 9.971 1.00 49.28 172 PRO A O 1
ATOM 1345 N N . ASP A 1 173 ? -0.112 -11.716 8.657 1.00 57.47 173 ASP A N 1
ATOM 1346 C CA . ASP A 1 173 ? 0.626 -11.402 7.424 1.00 57.47 173 ASP A CA 1
ATOM 1347 C C . ASP A 1 173 ? -0.370 -10.710 6.498 1.00 57.47 173 ASP A C 1
ATOM 1349 O O . ASP A 1 173 ? -1.099 -11.335 5.731 1.00 57.47 173 ASP A O 1
ATOM 1353 N N . ILE A 1 174 ? -0.497 -9.403 6.681 1.00 55.44 174 ILE A N 1
ATOM 1354 C CA . ILE A 1 174 ? -1.618 -8.633 6.130 1.00 55.44 174 ILE A CA 1
ATOM 1355 C C . ILE A 1 174 ? -1.345 -8.133 4.715 1.00 55.44 174 ILE A C 1
ATOM 1357 O O . ILE A 1 174 ? -2.208 -7.497 4.127 1.00 55.44 174 ILE A O 1
ATOM 1361 N N . THR A 1 175 ? -0.127 -8.323 4.205 1.00 60.94 175 THR A N 1
ATOM 1362 C CA . THR A 1 175 ? 0.296 -7.655 2.978 1.00 60.94 175 THR A CA 1
ATOM 1363 C C . THR A 1 175 ? 0.948 -8.643 2.026 1.00 60.94 175 THR A C 1
ATOM 1365 O O . THR A 1 175 ? 2.115 -9.008 2.172 1.00 60.94 175 THR A O 1
ATOM 1368 N N . GLN A 1 176 ? 0.197 -9.040 1.004 1.00 68.06 176 GLN A N 1
ATOM 1369 C CA . GLN A 1 176 ? 0.669 -9.848 -0.118 1.00 68.06 176 GLN A CA 1
ATOM 1370 C C . GLN A 1 176 ? 1.816 -9.174 -0.883 1.00 68.06 176 GLN A C 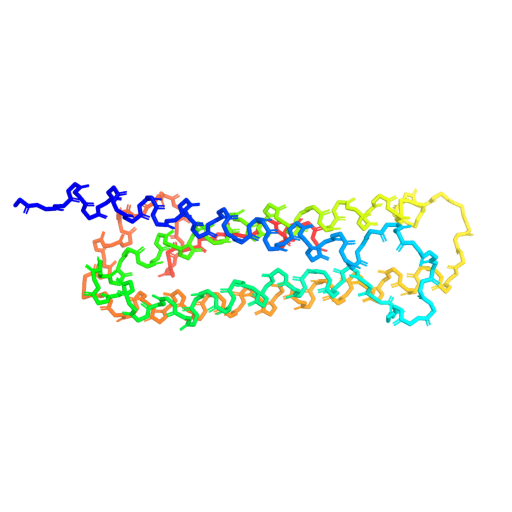1
ATOM 1372 O O . GLN A 1 176 ? 2.628 -9.876 -1.488 1.00 68.06 176 GLN A O 1
ATOM 1377 N N . LEU A 1 177 ? 1.931 -7.840 -0.824 1.00 63.97 177 LEU A N 1
ATOM 1378 C CA . LEU A 1 177 ? 3.045 -7.104 -1.440 1.00 63.97 177 LEU A CA 1
ATOM 1379 C C . LEU A 1 177 ? 4.411 -7.586 -0.936 1.00 63.97 177 LEU A C 1
ATOM 1381 O O . LEU A 1 177 ? 5.323 -7.742 -1.740 1.00 63.97 177 LEU A O 1
ATOM 1385 N N . LEU A 1 178 ? 4.553 -7.893 0.358 1.00 66.25 178 LEU A N 1
ATOM 1386 C CA . LEU A 1 178 ? 5.830 -8.350 0.928 1.00 66.25 178 LEU A CA 1
ATOM 1387 C C . LEU A 1 178 ? 6.275 -9.720 0.401 1.00 66.25 178 LEU A C 1
ATOM 1389 O O . LEU A 1 178 ? 7.460 -10.017 0.415 1.00 66.25 178 LEU A O 1
ATOM 1393 N N . HIS A 1 179 ? 5.344 -10.556 -0.063 1.00 69.75 179 HIS A N 1
ATOM 1394 C CA . HIS A 1 179 ? 5.663 -11.855 -0.666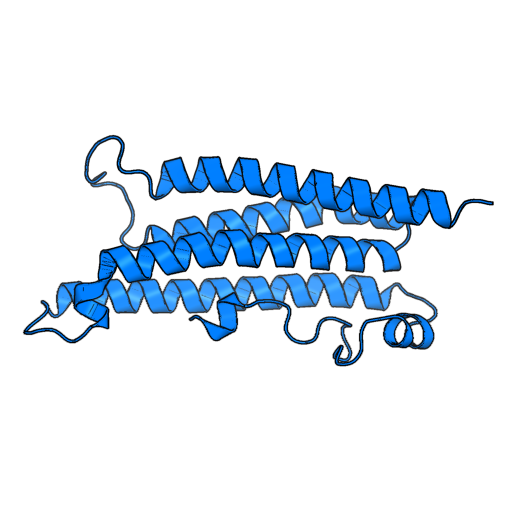 1.00 69.75 179 HIS A CA 1
ATOM 1395 C C . HIS A 1 179 ? 5.968 -11.761 -2.167 1.00 69.75 179 HIS A C 1
ATOM 1397 O O . HIS A 1 179 ? 6.393 -12.744 -2.775 1.00 69.75 179 HIS A O 1
ATOM 1403 N N . ARG A 1 180 ? 5.681 -10.609 -2.783 1.00 65.56 180 ARG A N 1
ATOM 1404 C CA . ARG A 1 180 ? 5.803 -10.373 -4.227 1.00 65.56 180 ARG A CA 1
ATOM 1405 C C . ARG A 1 180 ? 7.076 -9.608 -4.589 1.00 65.56 180 ARG A C 1
ATOM 1407 O O . ARG A 1 180 ? 7.517 -9.704 -5.733 1.00 65.56 180 ARG A O 1
ATOM 1414 N N . VAL A 1 181 ? 7.600 -8.836 -3.642 1.00 55.91 181 VAL A N 1
ATOM 1415 C CA . VAL A 1 181 ? 8.792 -7.990 -3.766 1.00 55.91 181 VAL A CA 1
ATOM 1416 C C . VAL A 1 181 ? 10.002 -8.704 -3.182 1.00 55.91 181 VAL A C 1
ATOM 1418 O O . VAL A 1 181 ? 11.067 -8.649 -3.832 1.00 55.91 181 VAL A O 1
#

InterPro domains:
  IPR013167 COG4 transport protein, middle alpha-helical bundle [PF08318] (5-104)
  IPR048682 Conserved oligomeric Golgi complex subunit 4 [PTHR24016] (4-148)

Radius of gyration: 19.02 Å; chains: 1; bounding box: 54×33×52 Å